Protein AF-A0A6C7MH45-F1 (afdb_monomer)

Organism: Campylobacter jejuni (NCBI:txid197)

Sequence (96 aa):
MENKLFEYDEVLKQTDEKRHLLLGNGFSMAYDKNRFSFTSLLQSAIDNGIIEENSNIHKIFKNNNTSDFEEVVKILENTSKILKIYTQDERLCEQL

Secondary structure (DSSP, 8-state):
-------HHHHHHHS-S------SHHHHHHH-HHHHSHHHHHHHHHHTTSS-TTSHHHHHHHHTT---HHHHHHHHHHHHHHHHHH---HHHHTT-

Solvent-accessible surface area (backbone atoms only — not comparable to full-atom values): 5939 Å² total; per-residue (Å²): 130,85,86,79,86,73,56,72,72,57,50,58,74,76,47,67,94,86,74,76,85,82,82,52,69,68,54,47,33,72,72,38,45,75,76,52,25,44,59,42,50,49,49,49,33,38,79,70,62,76,39,54,86,81,34,73,68,46,44,51,34,60,76,69,75,48,48,52,64,70,60,52,52,52,52,36,56,51,48,37,59,52,43,64,75,79,41,88,59,60,72,68,46,73,76,94

pLDDT: mean 82.93, std 11.38, range [45.91, 95.44]

Foldseek 3Di:
DDDDDDDPVRVVVVDDPPDDDPDDLVVVCVVPVVCSPLVNVQVVCCVVVVDPPPPPLNVLCVVVVHSDPVVSVVVLVVVLVVCVVVDPPVVVSVVD

Radius of gyration: 19.97 Å; Cα contacts (8 Å, |Δi|>4): 46; chains: 1; bounding box: 48×29×51 Å

Structure (mmCIF, N/CA/C/O backbone):
data_AF-A0A6C7MH45-F1
#
_entry.id   AF-A0A6C7MH45-F1
#
loop_
_atom_site.group_PDB
_atom_site.id
_atom_site.type_symbol
_atom_site.label_atom_id
_atom_site.label_alt_id
_atom_site.label_comp_id
_atom_site.label_asym_id
_atom_site.label_entity_id
_atom_site.label_seq_id
_atom_site.pdbx_PDB_ins_code
_atom_site.Cartn_x
_atom_site.Cartn_y
_atom_site.Cartn_z
_atom_site.occupancy
_atom_site.B_iso_or_equiv
_atom_site.auth_seq_id
_atom_site.auth_comp_id
_atom_site.auth_asym_id
_atom_site.auth_atom_id
_atom_site.pdbx_PDB_model_num
ATOM 1 N N . MET A 1 1 ? 23.739 -14.739 -15.480 1.00 45.91 1 MET A N 1
ATOM 2 C CA . MET A 1 1 ? 23.252 -14.110 -16.723 1.00 45.91 1 MET A CA 1
ATOM 3 C C . MET A 1 1 ? 23.320 -12.615 -16.515 1.00 45.91 1 MET A C 1
ATOM 5 O O . MET A 1 1 ? 22.769 -12.149 -15.527 1.00 45.91 1 MET A O 1
ATOM 9 N N . GLU A 1 2 ? 24.048 -11.894 -17.362 1.00 48.31 2 GLU A N 1
ATOM 10 C CA . GLU A 1 2 ? 23.982 -10.430 -17.380 1.00 48.31 2 GLU A CA 1
ATOM 11 C C . GLU A 1 2 ? 22.586 -10.001 -17.833 1.00 48.31 2 GLU A C 1
ATOM 13 O O . GLU A 1 2 ? 22.095 -10.455 -18.868 1.00 48.31 2 GLU A O 1
ATOM 18 N N . ASN A 1 3 ? 21.939 -9.144 -17.045 1.00 64.62 3 ASN A N 1
ATOM 19 C CA . ASN A 1 3 ? 20.680 -8.521 -17.430 1.00 64.62 3 ASN A CA 1
ATOM 20 C C . ASN A 1 3 ? 20.986 -7.433 -18.463 1.00 64.62 3 ASN A C 1
ATOM 22 O O . ASN A 1 3 ? 21.382 -6.325 -18.106 1.00 64.62 3 ASN A O 1
ATOM 26 N N . LYS A 1 4 ? 20.837 -7.761 -19.749 1.00 80.38 4 LYS A N 1
ATOM 27 C CA . LYS A 1 4 ? 20.938 -6.785 -20.836 1.00 80.38 4 LYS A CA 1
ATOM 28 C C . LYS A 1 4 ? 19.623 -6.011 -20.946 1.00 80.38 4 LYS A C 1
ATOM 30 O O . LYS A 1 4 ? 18.576 -6.611 -21.179 1.00 80.38 4 LYS A O 1
ATOM 35 N N . LEU A 1 5 ? 19.692 -4.688 -20.800 1.00 79.94 5 LEU A N 1
ATOM 36 C CA . LEU A 1 5 ? 18.593 -3.793 -21.156 1.00 79.94 5 LEU A CA 1
ATOM 37 C C . LEU A 1 5 ? 18.595 -3.561 -22.665 1.00 79.94 5 LEU A C 1
ATOM 39 O O . LEU A 1 5 ? 19.655 -3.381 -23.262 1.00 79.94 5 LEU A O 1
ATOM 43 N N . PHE A 1 6 ? 17.409 -3.611 -23.260 1.00 83.25 6 PHE A N 1
ATOM 44 C CA . PHE A 1 6 ? 17.203 -3.384 -24.683 1.00 83.25 6 PHE A CA 1
ATOM 45 C C . PHE A 1 6 ? 16.564 -2.020 -24.898 1.00 83.25 6 PHE A C 1
ATOM 47 O O . PHE A 1 6 ? 15.660 -1.630 -24.155 1.00 83.25 6 PHE A O 1
ATOM 54 N N . GLU A 1 7 ? 16.994 -1.338 -25.952 1.00 87.69 7 GLU A N 1
ATOM 55 C CA . GLU A 1 7 ? 16.290 -0.166 -26.455 1.00 87.69 7 GLU A CA 1
ATOM 56 C C . GLU A 1 7 ? 14.944 -0.573 -27.064 1.00 87.69 7 GLU A C 1
ATOM 58 O O . GLU A 1 7 ? 14.757 -1.705 -27.524 1.00 87.69 7 GLU A O 1
ATOM 63 N N . TYR A 1 8 ? 13.996 0.364 -27.104 1.00 83.00 8 TYR A N 1
ATOM 64 C CA . TYR A 1 8 ? 12.639 0.100 -27.594 1.00 83.00 8 TYR A CA 1
ATOM 65 C C . TYR A 1 8 ? 12.636 -0.556 -28.988 1.00 83.00 8 TYR A C 1
ATOM 67 O O . TYR A 1 8 ? 11.964 -1.566 -29.202 1.00 83.00 8 TYR A O 1
ATOM 75 N N . ASP A 1 9 ? 13.473 -0.066 -29.905 1.00 89.69 9 ASP A N 1
ATOM 76 C CA . ASP A 1 9 ? 13.601 -0.608 -31.263 1.00 89.69 9 ASP A CA 1
ATOM 77 C C . ASP A 1 9 ? 14.198 -2.021 -31.307 1.00 89.69 9 ASP A C 1
ATOM 79 O O . ASP A 1 9 ? 13.895 -2.803 -32.212 1.00 89.69 9 ASP A O 1
ATOM 83 N N . GLU A 1 10 ? 15.054 -2.376 -30.347 1.00 90.81 10 GLU A N 1
ATOM 84 C CA . GLU A 1 10 ? 15.593 -3.732 -30.237 1.00 90.81 10 GLU A CA 1
ATOM 85 C C . GLU A 1 10 ? 14.511 -4.708 -29.765 1.00 90.81 10 GLU A C 1
ATOM 87 O O . GLU A 1 10 ? 14.426 -5.823 -30.284 1.00 90.81 10 GLU A O 1
ATOM 92 N N . VAL A 1 11 ? 13.644 -4.274 -28.845 1.00 87.31 11 VAL A N 1
ATOM 93 C CA . VAL A 1 11 ? 12.490 -5.060 -28.383 1.00 87.31 11 VAL A CA 1
ATOM 94 C C . VAL A 1 11 ? 11.478 -5.252 -29.512 1.00 87.31 11 VAL A C 1
ATOM 96 O O . VAL A 1 11 ? 10.972 -6.359 -29.703 1.00 87.31 11 VAL A O 1
ATOM 99 N N . LEU A 1 12 ? 11.216 -4.217 -30.318 1.00 88.50 12 LEU A N 1
ATOM 100 C CA . LEU A 1 12 ? 10.310 -4.320 -31.468 1.00 88.50 12 LEU A CA 1
ATOM 101 C C . LEU A 1 12 ? 10.757 -5.374 -32.489 1.00 88.50 12 LEU A C 1
ATOM 103 O O . LEU A 1 12 ? 9.905 -6.040 -33.075 1.00 88.50 12 LEU A O 1
ATOM 107 N N . LYS A 1 13 ? 12.073 -5.544 -32.681 1.00 91.00 13 LYS A N 1
ATOM 108 C CA . LYS A 1 13 ? 12.654 -6.546 -33.594 1.00 91.00 13 LYS A CA 1
ATOM 109 C C . LYS A 1 13 ? 12.598 -7.973 -33.049 1.00 91.00 13 LYS A C 1
ATOM 111 O O . LYS A 1 13 ? 12.653 -8.913 -33.834 1.00 91.00 13 LYS A O 1
ATOM 116 N N . GLN A 1 14 ? 12.531 -8.136 -31.729 1.00 88.12 14 GLN A N 1
ATOM 117 C CA . GLN A 1 14 ? 12.520 -9.442 -31.058 1.00 88.12 14 GLN A CA 1
ATOM 118 C C . GLN A 1 14 ? 11.112 -9.932 -30.698 1.00 88.12 14 GLN A C 1
ATOM 120 O O . GLN A 1 14 ? 10.963 -11.049 -30.210 1.00 88.12 14 GLN A O 1
ATOM 125 N N . THR A 1 15 ? 10.086 -9.107 -30.908 1.00 86.00 15 THR A N 1
ATOM 126 C CA . THR A 1 15 ? 8.700 -9.400 -30.530 1.00 86.00 15 THR A CA 1
ATOM 127 C C . THR A 1 15 ? 7.790 -9.451 -31.752 1.00 86.00 15 THR A C 1
ATOM 129 O O . THR A 1 15 ? 7.953 -8.670 -32.693 1.00 86.00 15 THR A O 1
ATOM 132 N N . ASP A 1 16 ? 6.808 -10.354 -31.715 1.00 86.50 16 ASP A N 1
ATOM 133 C CA . ASP A 1 16 ? 5.787 -10.490 -32.756 1.00 86.50 16 ASP A CA 1
ATOM 134 C C . ASP A 1 16 ? 4.932 -9.220 -32.903 1.00 86.50 16 ASP A C 1
ATOM 136 O O . ASP A 1 16 ? 4.888 -8.353 -32.029 1.00 86.50 16 ASP A O 1
ATOM 140 N N . GLU A 1 17 ? 4.193 -9.113 -34.010 1.00 80.88 17 GLU A N 1
ATOM 141 C CA . GLU A 1 17 ? 3.371 -7.933 -34.316 1.00 80.88 17 GLU A CA 1
ATOM 142 C C . GLU A 1 17 ? 2.260 -7.660 -33.285 1.00 80.88 17 GLU A C 1
ATOM 144 O O . GLU A 1 17 ? 1.856 -6.510 -33.099 1.00 80.88 17 GLU A O 1
ATOM 149 N N . LYS A 1 18 ? 1.789 -8.691 -32.569 1.00 81.56 18 LYS A N 1
ATOM 150 C CA . LYS A 1 18 ? 0.817 -8.546 -31.475 1.00 81.56 18 LYS A CA 1
ATOM 151 C C . LYS A 1 18 ? 1.528 -8.202 -30.170 1.00 81.56 18 LYS A C 1
ATOM 153 O O . LYS A 1 18 ? 1.832 -9.071 -29.356 1.00 81.56 18 LYS A O 1
ATOM 158 N N . ARG A 1 19 ? 1.778 -6.909 -29.978 1.00 82.38 19 ARG A N 1
ATOM 159 C CA . ARG A 1 19 ? 2.465 -6.375 -28.798 1.00 82.38 19 ARG A CA 1
ATOM 160 C C . ARG A 1 19 ? 1.455 -5.901 -27.762 1.00 82.38 19 ARG A C 1
ATOM 162 O O . ARG A 1 19 ? 0.569 -5.106 -28.066 1.00 82.38 19 ARG A O 1
ATOM 169 N N . HIS A 1 20 ? 1.621 -6.366 -26.531 1.00 77.44 20 HIS A N 1
ATOM 170 C CA . HIS A 1 20 ? 0.860 -5.895 -25.381 1.00 77.44 20 HIS A CA 1
ATOM 171 C C . HIS A 1 20 ? 1.805 -5.153 -24.446 1.00 77.44 20 HIS A C 1
ATOM 173 O O . HIS A 1 20 ? 2.821 -5.703 -24.021 1.00 77.44 20 HIS A O 1
ATOM 179 N N . LEU A 1 21 ? 1.480 -3.900 -24.135 1.00 71.75 21 LEU A N 1
ATOM 180 C CA . LEU A 1 21 ? 2.220 -3.151 -23.135 1.00 71.75 21 LEU A CA 1
ATOM 181 C C . LEU A 1 21 ? 1.781 -3.637 -21.754 1.00 71.75 21 LEU A C 1
ATOM 183 O O . LEU A 1 21 ? 0.635 -3.428 -21.353 1.00 71.75 21 LEU A O 1
ATOM 187 N N . LEU A 1 22 ? 2.686 -4.294 -21.030 1.00 67.00 22 LEU A N 1
ATOM 188 C CA . LEU A 1 22 ? 2.434 -4.674 -19.647 1.00 67.00 22 LEU A CA 1
ATOM 189 C C . LEU A 1 22 ? 2.636 -3.440 -18.757 1.00 67.00 22 LEU A C 1
ATOM 191 O O . LEU A 1 22 ? 3.738 -3.158 -18.294 1.00 67.00 22 LEU A O 1
ATOM 195 N N . LEU A 1 23 ? 1.568 -2.672 -18.559 1.00 60.94 23 LEU A N 1
ATOM 196 C CA . LEU A 1 23 ? 1.551 -1.564 -17.610 1.00 60.94 23 LEU A CA 1
ATOM 197 C C . LEU A 1 23 ? 1.174 -2.098 -16.233 1.00 60.94 23 LEU A C 1
ATOM 199 O O . LEU A 1 23 ? 0.051 -2.549 -16.020 1.00 60.94 23 LEU A O 1
ATOM 203 N N 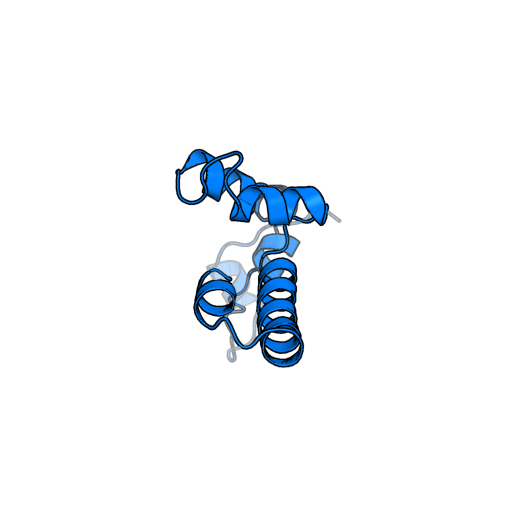. GLY A 1 24 ? 2.108 -2.045 -15.291 1.00 59.09 24 GLY A N 1
ATOM 204 C CA . GLY A 1 24 ? 1.809 -2.380 -13.908 1.00 59.09 24 GLY A CA 1
ATOM 205 C C . GLY A 1 24 ? 3.035 -2.402 -13.014 1.00 59.09 24 GLY A C 1
ATOM 206 O O . GLY A 1 24 ? 4.165 -2.610 -13.459 1.00 59.09 24 GLY A O 1
ATOM 207 N N . ASN A 1 25 ? 2.781 -2.251 -11.718 1.00 64.25 25 ASN A N 1
ATOM 208 C CA . ASN A 1 25 ? 3.803 -2.231 -10.673 1.00 64.25 25 ASN A CA 1
ATOM 209 C C . ASN A 1 25 ? 4.625 -3.531 -10.642 1.00 64.25 25 ASN A C 1
ATOM 211 O O . ASN A 1 25 ? 5.769 -3.516 -10.205 1.00 64.25 25 ASN A O 1
ATOM 215 N N . GLY A 1 26 ? 4.074 -4.641 -11.149 1.00 64.38 26 GLY A N 1
ATOM 216 C CA . GLY A 1 26 ? 4.773 -5.921 -11.268 1.00 64.38 26 GLY A CA 1
ATOM 217 C C . GLY A 1 26 ? 5.989 -5.877 -12.200 1.00 64.38 26 GLY A C 1
ATOM 218 O O . GLY A 1 26 ? 7.015 -6.464 -11.870 1.00 64.38 26 GLY A O 1
ATOM 219 N N . PHE A 1 27 ? 5.920 -5.134 -13.313 1.00 70.19 27 PHE A N 1
ATOM 220 C CA . PHE A 1 27 ? 7.081 -4.934 -14.189 1.00 70.19 27 PHE A CA 1
ATOM 221 C C . PHE A 1 27 ? 8.133 -4.057 -13.506 1.00 70.19 27 PHE A C 1
ATOM 223 O O . PHE A 1 27 ? 9.302 -4.424 -13.463 1.00 70.19 27 PHE A O 1
ATOM 230 N N . SER A 1 28 ? 7.715 -2.942 -12.899 1.0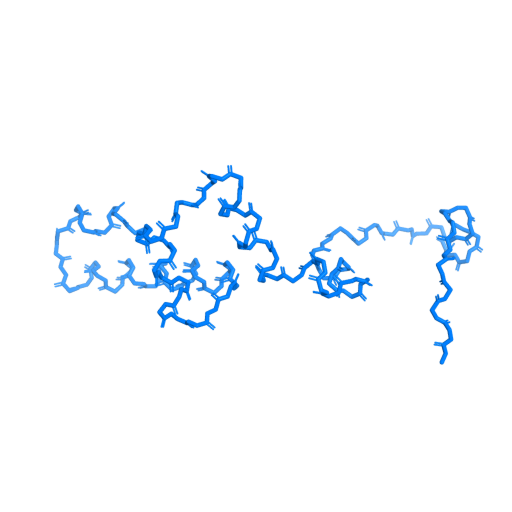0 69.94 28 SER A N 1
ATOM 231 C CA . SER A 1 28 ? 8.619 -2.033 -12.186 1.00 69.94 28 SER A CA 1
ATOM 232 C C . SER A 1 28 ? 9.324 -2.722 -11.010 1.00 69.94 28 SER A C 1
ATOM 234 O O . SER A 1 28 ? 10.528 -2.560 -10.836 1.00 69.94 28 SER A O 1
ATOM 236 N N . MET A 1 29 ? 8.609 -3.562 -10.255 1.00 70.25 29 MET A N 1
ATOM 237 C CA . MET A 1 29 ? 9.167 -4.393 -9.182 1.00 70.25 29 MET A CA 1
ATOM 238 C C . MET A 1 29 ? 10.140 -5.462 -9.687 1.00 70.25 29 MET A C 1
ATOM 240 O O . MET A 1 29 ? 11.128 -5.748 -9.012 1.00 70.25 29 MET A O 1
ATOM 244 N N . ALA A 1 30 ? 9.868 -6.065 -10.849 1.00 70.50 30 ALA A N 1
ATOM 245 C CA . ALA A 1 30 ? 10.774 -7.026 -11.477 1.00 70.50 30 ALA A CA 1
ATOM 246 C C . ALA A 1 30 ? 12.031 -6.350 -12.051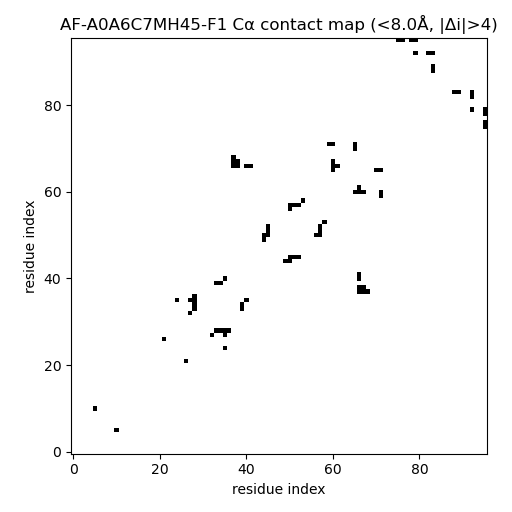 1.00 70.50 30 ALA A C 1
ATOM 248 O O . ALA A 1 30 ? 13.101 -6.953 -12.050 1.00 70.50 30 ALA A O 1
ATOM 249 N N . TYR A 1 31 ? 11.901 -5.104 -12.513 1.00 70.75 31 TYR A N 1
ATOM 250 C CA . TYR A 1 31 ? 12.993 -4.293 -13.042 1.00 70.75 31 TYR A CA 1
ATOM 251 C C . TYR A 1 31 ? 13.921 -3.767 -11.936 1.00 70.75 31 TYR A C 1
ATOM 253 O O . TYR A 1 31 ? 15.128 -3.987 -11.995 1.00 70.75 31 TYR A O 1
ATOM 261 N N . ASP A 1 32 ? 13.372 -3.109 -10.910 1.00 69.50 32 ASP A N 1
ATOM 262 C CA . ASP A 1 32 ? 14.131 -2.627 -9.752 1.00 69.50 32 ASP A CA 1
ATOM 263 C C . ASP A 1 32 ? 13.273 -2.682 -8.482 1.00 69.50 32 ASP A C 1
ATOM 265 O O . ASP A 1 32 ? 12.571 -1.737 -8.109 1.00 69.50 32 ASP A O 1
ATOM 269 N N . LYS A 1 33 ? 13.366 -3.816 -7.784 1.00 71.81 33 LYS A N 1
ATOM 270 C CA . LYS A 1 33 ? 12.639 -4.056 -6.536 1.00 71.81 33 LYS A CA 1
ATOM 271 C C . LYS A 1 33 ? 12.958 -3.018 -5.461 1.00 71.81 33 LYS A C 1
ATOM 273 O O . LYS A 1 33 ? 12.085 -2.717 -4.661 1.00 71.81 33 LYS A O 1
ATOM 278 N N . ASN A 1 34 ? 14.172 -2.470 -5.414 1.00 70.19 34 ASN A N 1
ATOM 279 C CA . ASN A 1 34 ? 14.543 -1.515 -4.370 1.00 70.19 34 ASN A CA 1
ATOM 280 C C . ASN A 1 34 ? 13.890 -0.157 -4.636 1.00 70.19 34 ASN A C 1
ATOM 282 O O . ASN A 1 34 ? 13.268 0.417 -3.742 1.00 70.19 34 ASN A O 1
ATOM 286 N N . ARG A 1 35 ? 13.952 0.321 -5.883 1.00 68.44 35 ARG A N 1
ATOM 287 C CA . ARG A 1 35 ? 13.343 1.595 -6.284 1.00 68.44 35 ARG A CA 1
ATOM 288 C C . ARG A 1 35 ? 11.819 1.555 -6.266 1.00 68.44 35 ARG A C 1
ATOM 290 O O . ARG A 1 35 ? 11.199 2.529 -5.853 1.00 68.44 35 ARG A O 1
ATOM 297 N N . PHE A 1 36 ? 11.225 0.449 -6.704 1.00 68.56 36 PHE A N 1
ATOM 298 C CA . PHE A 1 36 ? 9.775 0.329 -6.867 1.00 68.56 36 PHE A CA 1
ATOM 299 C C . PHE A 1 36 ? 9.089 -0.466 -5.754 1.00 68.56 36 PHE A C 1
ATOM 301 O O . PHE A 1 36 ? 7.891 -0.729 -5.852 1.00 68.56 36 PHE A O 1
ATOM 308 N N . SER A 1 37 ? 9.821 -0.821 -4.691 1.00 73.44 37 SER A N 1
ATOM 309 C CA . SER A 1 37 ? 9.237 -1.440 -3.500 1.00 73.44 37 SER A CA 1
ATOM 310 C C . SER A 1 37 ? 8.130 -0.579 -2.907 1.00 73.44 37 SER A C 1
ATOM 312 O O . SER A 1 37 ? 8.194 0.650 -2.883 1.00 73.44 37 SER A O 1
ATOM 314 N N . PHE A 1 38 ? 7.143 -1.253 -2.330 1.00 75.31 38 PHE A N 1
ATOM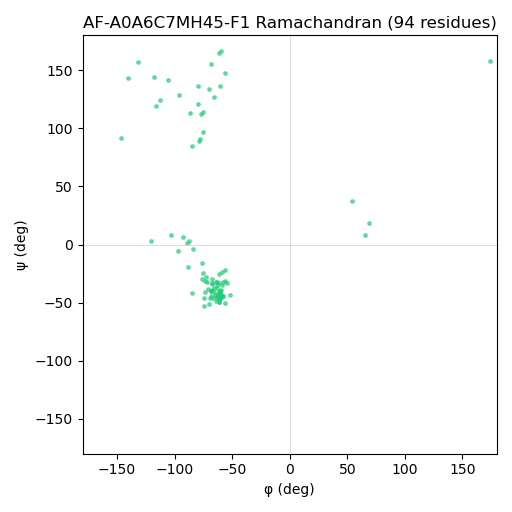 315 C CA . PHE A 1 38 ? 6.104 -0.620 -1.529 1.00 75.31 38 PHE A CA 1
ATOM 316 C C . PHE A 1 38 ? 6.673 0.234 -0.385 1.00 75.31 38 PHE A C 1
ATOM 318 O O . PHE A 1 38 ? 6.129 1.291 -0.083 1.00 75.31 38 PHE A O 1
ATOM 325 N N . THR A 1 39 ? 7.814 -0.161 0.190 1.00 79.81 39 THR A N 1
ATOM 326 C CA . THR A 1 39 ? 8.550 0.641 1.179 1.00 79.81 39 THR A CA 1
ATOM 327 C C . THR A 1 39 ? 9.008 1.982 0.607 1.00 79.81 39 THR A C 1
ATOM 329 O O . THR A 1 39 ? 8.813 3.012 1.245 1.00 79.81 39 THR A O 1
ATOM 332 N N . SER A 1 40 ? 9.549 1.995 -0.615 1.00 81.88 40 SER A N 1
ATOM 333 C CA . SER A 1 40 ? 9.961 3.229 -1.295 1.00 81.88 40 SER A CA 1
ATOM 334 C C . SER A 1 40 ? 8.767 4.106 -1.669 1.00 81.88 40 SER A C 1
ATOM 336 O O . SER A 1 40 ? 8.866 5.328 -1.604 1.00 81.88 40 SER A O 1
ATOM 338 N N . LEU A 1 41 ? 7.622 3.506 -2.011 1.00 84.44 41 LEU A N 1
ATOM 339 C CA . LEU A 1 41 ? 6.395 4.251 -2.297 1.00 84.44 41 LEU A CA 1
ATOM 340 C C . LEU A 1 41 ? 5.817 4.912 -1.037 1.00 84.44 41 LEU A C 1
ATOM 342 O O . LEU A 1 41 ? 5.452 6.084 -1.085 1.00 84.44 41 LEU A O 1
ATOM 346 N N . LEU A 1 42 ? 5.774 4.191 0.089 1.00 90.12 42 LEU A N 1
ATOM 347 C CA . LEU A 1 42 ? 5.342 4.749 1.371 1.00 90.12 42 LEU A CA 1
ATOM 348 C C . LEU A 1 42 ? 6.279 5.872 1.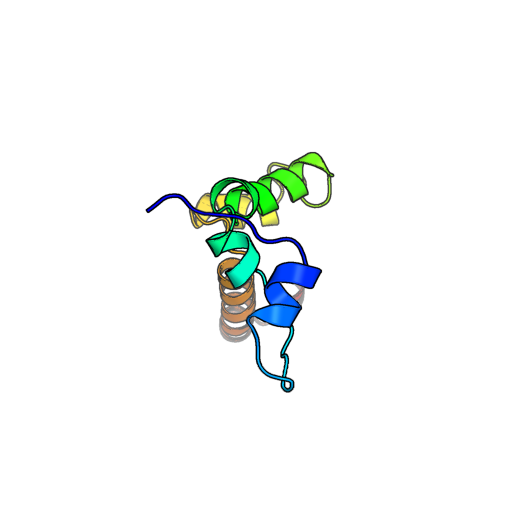828 1.00 90.12 42 LEU A C 1
ATOM 350 O O . LEU A 1 42 ? 5.801 6.944 2.188 1.00 90.12 42 LEU A O 1
ATOM 354 N N . GLN A 1 43 ? 7.597 5.663 1.749 1.00 90.25 43 GLN A N 1
ATOM 355 C CA . GLN A 1 43 ? 8.571 6.704 2.080 1.00 90.25 43 GLN A CA 1
ATOM 356 C C . GLN A 1 43 ? 8.408 7.925 1.169 1.00 90.25 43 GLN A C 1
ATOM 358 O O . GLN A 1 43 ? 8.350 9.047 1.653 1.00 90.25 43 GLN A O 1
ATOM 363 N N . SER A 1 44 ? 8.231 7.716 -0.139 1.00 89.38 44 SER A N 1
ATOM 364 C CA . SER A 1 44 ? 7.976 8.800 -1.087 1.00 89.38 44 SER A CA 1
ATOM 365 C C . SER A 1 44 ? 6.695 9.570 -0.749 1.00 89.38 44 SER A C 1
ATOM 367 O O . SER A 1 44 ? 6.692 10.796 -0.824 1.00 89.38 44 SER A O 1
ATOM 369 N N . ALA A 1 45 ? 5.622 8.891 -0.336 1.00 90.81 45 ALA A N 1
ATOM 370 C CA . ALA A 1 45 ? 4.395 9.552 0.099 1.00 90.81 45 ALA A CA 1
ATOM 371 C C . ALA A 1 45 ? 4.612 10.417 1.354 1.00 90.81 45 ALA A C 1
ATOM 373 O O . ALA A 1 45 ? 4.009 11.486 1.459 1.00 90.81 45 ALA A O 1
ATOM 374 N N . ILE A 1 46 ? 5.487 9.990 2.270 1.00 94.00 46 ILE A N 1
ATOM 375 C CA . ILE A 1 46 ? 5.878 10.769 3.452 1.00 94.00 46 ILE A CA 1
ATOM 376 C C . ILE A 1 46 ? 6.725 11.979 3.045 1.00 94.00 46 ILE A C 1
ATOM 378 O O . ILE A 1 46 ? 6.390 13.109 3.392 1.00 94.00 46 ILE A O 1
ATOM 382 N N . ASP A 1 47 ? 7.772 11.762 2.247 1.00 94.00 47 ASP A N 1
ATOM 383 C CA . ASP A 1 47 ? 8.708 12.808 1.820 1.00 94.00 47 ASP A CA 1
ATOM 384 C C . ASP A 1 47 ? 8.011 13.919 1.014 1.00 94.00 47 ASP A C 1
ATOM 386 O O . ASP A 1 47 ? 8.381 15.088 1.102 1.00 94.00 47 ASP A O 1
ATOM 390 N N . ASN A 1 48 ? 6.980 13.561 0.240 1.00 94.06 48 ASN A N 1
ATOM 391 C CA . ASN A 1 48 ? 6.174 14.505 -0.540 1.00 94.06 48 ASN A CA 1
ATOM 392 C C . ASN A 1 48 ? 4.993 15.105 0.248 1.00 94.06 48 ASN A C 1
ATOM 394 O O . ASN A 1 48 ? 4.199 15.846 -0.329 1.00 94.06 48 ASN A O 1
ATOM 398 N N . GLY A 1 49 ? 4.843 14.787 1.539 1.00 92.81 49 GLY A N 1
ATOM 399 C CA . GLY A 1 49 ? 3.776 15.321 2.390 1.00 92.81 49 GLY A CA 1
ATOM 400 C C . GLY A 1 49 ? 2.366 14.834 2.037 1.00 92.81 49 GLY A C 1
ATOM 401 O O . GLY A 1 49 ? 1.389 15.454 2.442 1.00 92.81 49 GLY A O 1
ATOM 402 N N . ILE A 1 50 ? 2.241 13.735 1.284 1.00 94.69 50 ILE A N 1
ATOM 403 C CA . ILE A 1 50 ? 0.950 13.089 0.987 1.00 94.69 50 ILE A CA 1
ATOM 404 C C . ILE A 1 50 ? 0.440 12.365 2.236 1.00 94.69 50 ILE A C 1
ATOM 406 O O . ILE A 1 50 ? -0.749 12.401 2.547 1.00 94.69 50 ILE A O 1
ATOM 410 N N . ILE A 1 51 ? 1.350 11.700 2.949 1.00 93.94 51 ILE A N 1
ATOM 411 C CA . ILE A 1 51 ? 1.085 11.077 4.242 1.00 93.94 51 ILE A CA 1
ATOM 412 C C . ILE A 1 51 ? 1.936 11.787 5.284 1.00 93.94 51 ILE A C 1
ATOM 414 O O . ILE A 1 51 ? 3.159 11.744 5.232 1.00 93.94 51 ILE A O 1
ATOM 418 N N . GLU A 1 52 ? 1.293 12.400 6.271 1.00 95.44 52 GLU A N 1
ATOM 419 C CA . GLU A 1 52 ? 2.019 12.974 7.401 1.00 95.44 52 GLU A CA 1
ATOM 420 C C . GLU A 1 52 ? 2.609 11.865 8.280 1.00 95.44 52 GLU A C 1
ATOM 422 O O . GLU A 1 52 ? 1.926 10.899 8.652 1.00 95.44 52 GLU A O 1
ATOM 427 N N . GLU A 1 53 ? 3.877 12.013 8.658 1.00 92.56 53 GLU A N 1
ATOM 428 C CA . GLU A 1 53 ? 4.516 11.104 9.601 1.00 92.56 53 GLU A CA 1
ATOM 429 C C . GLU A 1 53 ? 3.767 11.128 10.947 1.00 92.56 53 GLU A C 1
ATOM 431 O O . GLU A 1 53 ? 3.386 12.171 11.470 1.00 92.56 53 GLU A O 1
ATOM 436 N N . ASN A 1 54 ? 3.541 9.950 11.526 1.00 92.00 54 ASN A N 1
ATOM 437 C CA . ASN A 1 54 ? 2.772 9.736 12.765 1.00 92.00 54 ASN A CA 1
ATOM 438 C C . ASN A 1 54 ? 1.266 10.072 12.704 1.00 92.00 54 ASN A C 1
ATOM 440 O O . ASN A 1 54 ? 0.584 9.969 13.735 1.00 92.00 54 ASN A O 1
ATOM 444 N N . SER A 1 55 ? 0.721 10.369 11.522 1.00 94.56 55 SER A N 1
ATOM 445 C CA . SER A 1 55 ? -0.728 10.377 11.281 1.00 94.56 55 SER A CA 1
ATOM 446 C C . SER A 1 55 ? -1.370 9.007 11.547 1.00 94.56 55 SER A C 1
ATOM 448 O O . SER A 1 55 ? -0.685 7.987 11.670 1.00 94.56 55 SER A O 1
ATOM 450 N N . ASN A 1 56 ? -2.705 8.962 11.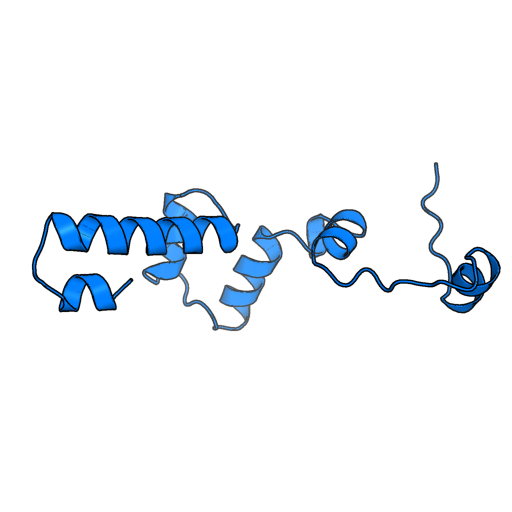627 1.00 93.00 56 ASN A N 1
ATOM 451 C CA . ASN A 1 56 ? -3.441 7.704 11.803 1.00 93.00 56 ASN A CA 1
ATOM 452 C C . ASN A 1 56 ? -3.137 6.708 10.677 1.00 93.00 56 ASN A C 1
ATOM 454 O O . ASN A 1 56 ? -2.850 5.547 10.961 1.00 93.00 56 ASN A O 1
ATOM 458 N N . ILE A 1 57 ? -3.112 7.170 9.422 1.00 92.81 57 ILE A N 1
ATOM 45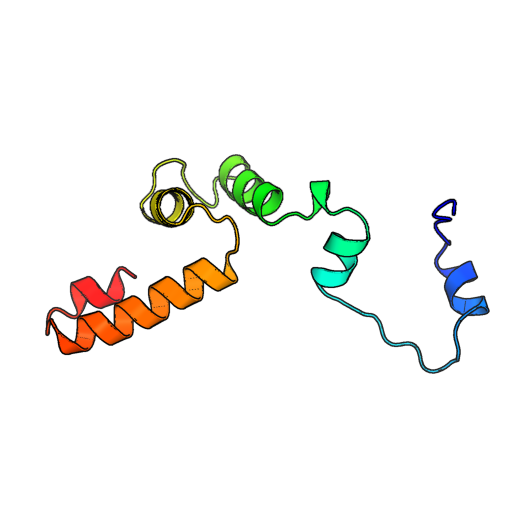9 C CA . ILE A 1 57 ? -2.805 6.311 8.275 1.00 92.81 57 ILE A CA 1
ATOM 460 C C . ILE A 1 57 ? -1.365 5.786 8.334 1.00 92.81 57 ILE A C 1
A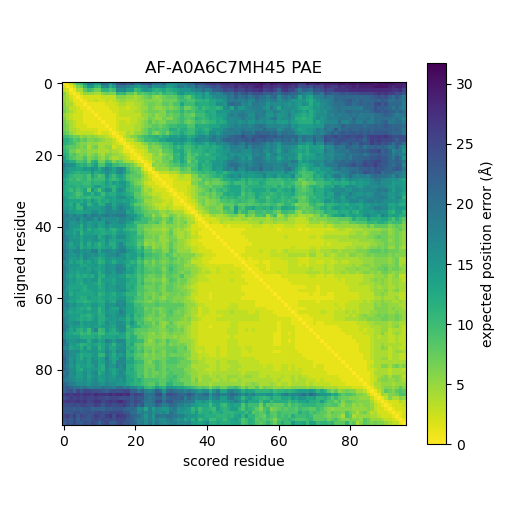TOM 462 O O . ILE A 1 57 ? -1.151 4.585 8.194 1.00 92.81 57 ILE A O 1
ATOM 466 N N . HIS A 1 58 ? -0.381 6.628 8.673 1.00 94.38 58 HIS A N 1
ATOM 467 C CA . HIS A 1 58 ? 1.002 6.176 8.858 1.00 94.38 58 HIS A CA 1
ATOM 468 C C . HIS A 1 58 ? 1.126 5.136 9.983 1.00 94.38 58 HIS A C 1
ATOM 470 O O . HIS A 1 58 ? 1.820 4.128 9.847 1.00 94.38 58 HIS A O 1
ATOM 476 N N . LYS A 1 59 ? 0.416 5.346 11.097 1.00 94.94 59 LYS A N 1
ATOM 477 C CA . LYS A 1 59 ? 0.377 4.393 12.214 1.00 94.94 59 LYS A CA 1
ATOM 478 C C . LYS A 1 59 ? -0.245 3.057 11.816 1.00 94.94 59 LYS A C 1
ATOM 480 O O . LYS A 1 59 ? 0.193 2.040 12.339 1.00 94.94 59 LYS A O 1
ATOM 485 N N . ILE A 1 60 ? -1.212 3.032 10.898 1.00 94.62 60 ILE A N 1
ATOM 486 C CA . ILE A 1 60 ? -1.788 1.782 10.385 1.00 94.62 60 ILE A CA 1
ATOM 487 C C . ILE A 1 60 ? -0.727 0.974 9.631 1.00 94.62 60 ILE A C 1
ATOM 489 O O . ILE A 1 60 ? -0.549 -0.200 9.952 1.00 94.62 60 ILE A O 1
ATOM 493 N N . PHE A 1 61 ? 0.031 1.591 8.716 1.00 95.00 61 PHE A N 1
ATOM 494 C CA . PHE A 1 61 ? 1.159 0.923 8.047 1.00 95.00 61 PHE A CA 1
ATOM 495 C C . PHE A 1 61 ? 2.174 0.383 9.064 1.00 95.00 61 PHE A C 1
ATOM 497 O O . PHE A 1 61 ? 2.504 -0.804 9.060 1.00 95.00 61 PHE A O 1
ATOM 504 N N . LYS A 1 62 ? 2.606 1.237 10.001 1.00 94.56 62 LYS A N 1
ATOM 505 C CA . LYS A 1 62 ? 3.593 0.887 11.031 1.00 94.56 62 LYS A CA 1
ATOM 506 C C . LYS A 1 62 ? 3.130 -0.256 11.940 1.00 94.56 62 LYS A C 1
ATOM 508 O O . LYS A 1 62 ? 3.893 -1.184 12.180 1.00 94.56 62 LYS A O 1
ATOM 513 N N . ASN A 1 63 ? 1.896 -0.208 12.442 1.00 95.19 63 ASN A N 1
ATOM 514 C CA . ASN A 1 63 ? 1.375 -1.200 13.388 1.00 95.19 63 ASN A CA 1
ATOM 515 C C . ASN A 1 63 ? 1.085 -2.554 12.731 1.00 95.19 63 ASN A C 1
ATOM 517 O O . ASN A 1 63 ? 1.161 -3.575 13.407 1.00 95.19 63 ASN A O 1
ATOM 521 N N . ASN A 1 64 ? 0.776 -2.567 11.431 1.00 92.56 64 ASN A N 1
ATOM 522 C CA . ASN A 1 64 ? 0.623 -3.798 10.651 1.00 92.56 64 ASN A CA 1
ATOM 523 C C . ASN A 1 64 ? 1.949 -4.270 10.031 1.00 92.56 64 ASN A C 1
ATOM 525 O O . ASN A 1 64 ? 1.979 -5.289 9.350 1.00 92.56 64 ASN A O 1
ATOM 529 N N . ASN A 1 65 ? 3.052 -3.557 10.290 1.00 92.50 65 ASN A N 1
ATOM 530 C CA . ASN A 1 65 ? 4.397 -3.899 9.835 1.00 92.50 65 ASN A CA 1
ATOM 531 C C . ASN A 1 65 ? 4.482 -4.116 8.308 1.00 92.50 65 ASN A C 1
ATOM 533 O O . ASN A 1 65 ? 5.204 -4.992 7.830 1.00 92.50 65 ASN A O 1
ATOM 537 N N . THR A 1 66 ? 3.732 -3.306 7.554 1.00 91.56 66 THR A N 1
ATOM 538 C CA . THR A 1 66 ? 3.583 -3.406 6.098 1.00 91.56 66 THR A CA 1
ATOM 539 C C . THR A 1 66 ? 3.777 -2.043 5.437 1.00 91.56 66 THR A C 1
ATOM 541 O O . THR A 1 66 ? 3.625 -0.989 6.054 1.00 91.56 66 THR A O 1
ATOM 544 N N . SER A 1 67 ? 4.126 -2.061 4.156 1.00 90.12 67 SER A N 1
ATOM 545 C CA . SER A 1 67 ? 4.071 -0.887 3.273 1.00 90.12 67 SER A CA 1
ATOM 546 C C . SER A 1 67 ? 3.140 -1.126 2.084 1.00 90.12 67 SER A C 1
ATOM 548 O O . SER A 1 67 ? 3.034 -0.271 1.209 1.00 90.12 67 SER A O 1
ATOM 550 N N . ASP A 1 68 ? 2.482 -2.287 2.039 1.00 88.88 68 ASP A N 1
ATOM 551 C CA . ASP A 1 68 ? 1.554 -2.651 0.979 1.00 88.88 68 ASP A CA 1
ATOM 552 C C . ASP A 1 68 ? 0.238 -1.884 1.160 1.00 88.88 68 ASP A C 1
ATOM 554 O O . ASP A 1 68 ? -0.506 -2.056 2.129 1.00 88.88 68 ASP A O 1
ATOM 558 N N . PHE A 1 69 ? -0.038 -0.994 0.211 1.00 90.31 69 PHE A N 1
ATOM 559 C CA . PHE A 1 69 ? -1.246 -0.180 0.209 1.00 90.31 69 PHE A CA 1
ATOM 560 C C . PHE A 1 69 ? -2.502 -1.027 -0.011 1.00 90.31 69 PHE A C 1
ATOM 562 O O . PHE A 1 69 ? -3.546 -0.709 0.553 1.00 90.31 69 PHE A O 1
ATOM 569 N N . GLU A 1 70 ? -2.422 -2.104 -0.796 1.00 90.06 70 GLU A N 1
ATOM 570 C CA . GLU A 1 70 ? -3.564 -2.987 -1.039 1.00 90.06 70 GLU A CA 1
ATOM 571 C C . GLU A 1 70 ? -3.947 -3.734 0.242 1.00 90.06 70 GLU A C 1
ATOM 573 O O . GLU A 1 70 ? -5.131 -3.878 0.554 1.00 90.06 70 GLU A O 1
ATOM 578 N N . GLU A 1 71 ? -2.951 -4.163 1.017 1.00 91.81 71 GLU A N 1
ATOM 579 C CA . GLU A 1 71 ? -3.170 -4.769 2.328 1.00 91.81 71 GLU A CA 1
ATOM 580 C C . GLU A 1 71 ? -3.854 -3.789 3.289 1.00 91.81 71 GLU A C 1
ATOM 582 O O . GLU A 1 71 ? -4.889 -4.119 3.874 1.00 91.81 71 GLU A O 1
ATOM 587 N N . VAL A 1 72 ? -3.335 -2.561 3.404 1.00 94.62 72 VAL A N 1
ATOM 588 C CA . VAL A 1 72 ? -3.915 -1.536 4.285 1.00 94.62 72 VAL A CA 1
ATOM 589 C C . VAL A 1 72 ? -5.344 -1.169 3.879 1.00 94.62 72 VAL A C 1
ATOM 591 O O . VAL A 1 72 ? -6.215 -1.099 4.748 1.00 94.62 72 VAL A O 1
ATOM 594 N N . VAL A 1 73 ? -5.627 -1.002 2.583 1.00 93.31 73 VAL A N 1
ATOM 595 C CA . VAL A 1 73 ? -6.989 -0.721 2.093 1.00 93.31 73 VAL A CA 1
ATOM 596 C C . VAL A 1 73 ? -7.942 -1.864 2.443 1.00 93.31 73 VAL A C 1
ATOM 598 O O . VAL A 1 73 ? -9.018 -1.616 2.985 1.00 93.31 73 VAL A O 1
ATOM 601 N N . LYS A 1 74 ? -7.543 -3.125 2.234 1.00 94.81 74 LYS A N 1
ATOM 602 C CA . LYS A 1 74 ? -8.369 -4.287 2.612 1.00 94.81 74 LYS A CA 1
ATOM 603 C C . LYS A 1 74 ? -8.647 -4.335 4.113 1.00 94.81 74 LYS A C 1
ATOM 605 O O . LYS A 1 74 ? -9.762 -4.672 4.516 1.00 94.81 74 LYS A O 1
ATOM 610 N N . ILE A 1 75 ? -7.657 -4.014 4.948 1.00 94.31 75 ILE A N 1
ATOM 611 C CA . ILE A 1 75 ? -7.828 -3.947 6.407 1.00 94.31 75 ILE A CA 1
ATOM 612 C C . ILE A 1 75 ? -8.864 -2.882 6.773 1.00 94.31 75 ILE A C 1
ATOM 614 O O . ILE A 1 75 ? -9.771 -3.169 7.558 1.00 94.31 75 ILE A O 1
ATOM 618 N N . LEU A 1 76 ? -8.769 -1.685 6.191 1.00 93.19 76 LEU A N 1
ATOM 619 C CA . LEU A 1 76 ? -9.710 -0.589 6.432 1.00 93.19 76 LEU A CA 1
ATOM 620 C C . LEU A 1 76 ? -11.134 -0.956 6.002 1.00 93.19 76 LEU A C 1
ATOM 622 O O . LEU A 1 76 ? -12.062 -0.865 6.807 1.00 93.19 76 LEU A O 1
ATOM 626 N N . GLU A 1 77 ? -11.306 -1.478 4.786 1.00 92.50 77 GLU A N 1
ATOM 627 C CA . GLU A 1 77 ? -12.613 -1.901 4.272 1.00 92.50 77 GLU A CA 1
ATOM 628 C C . GLU A 1 77 ? -13.268 -2.975 5.148 1.00 92.50 77 GLU A C 1
ATOM 630 O O . GLU A 1 77 ? -14.465 -2.912 5.451 1.00 92.50 77 GLU A O 1
ATOM 635 N N . ASN A 1 78 ? -12.494 -3.983 5.558 1.00 93.19 78 ASN A N 1
ATOM 636 C CA . ASN A 1 78 ? -12.993 -5.055 6.410 1.00 93.19 78 ASN A CA 1
ATOM 637 C C . ASN A 1 78 ? -13.329 -4.540 7.811 1.00 93.19 78 ASN A C 1
ATOM 639 O O . ASN A 1 78 ? -14.370 -4.902 8.358 1.00 93.19 78 ASN A O 1
ATOM 643 N N . THR A 1 79 ? -12.501 -3.655 8.364 1.00 91.88 79 THR A N 1
ATOM 644 C CA . THR A 1 79 ? -12.749 -3.034 9.669 1.00 91.88 79 THR A CA 1
ATOM 645 C C . THR A 1 79 ? -14.023 -2.194 9.638 1.00 91.88 79 THR A C 1
ATOM 647 O O . THR A 1 79 ? -14.857 -2.345 10.526 1.00 91.88 79 THR A O 1
ATOM 650 N N . SER A 1 80 ? -14.244 -1.392 8.592 1.00 89.44 80 SER A N 1
ATOM 651 C CA . SER A 1 80 ? -15.477 -0.612 8.417 1.00 89.44 80 SER A CA 1
ATOM 652 C C . SER A 1 80 ? -16.721 -1.514 8.377 1.00 89.44 80 SER A C 1
ATOM 654 O O . SER A 1 80 ? -17.709 -1.254 9.066 1.00 89.44 80 SER A O 1
ATOM 656 N N . LYS A 1 81 ? -16.666 -2.644 7.653 1.00 89.19 81 LYS A N 1
ATOM 657 C CA . LYS A 1 81 ? -17.754 -3.645 7.634 1.00 89.19 81 LYS A CA 1
ATOM 658 C C . LYS A 1 81 ? -18.013 -4.259 9.013 1.00 89.19 81 LYS A C 1
ATOM 660 O O . LYS A 1 81 ? -19.169 -4.417 9.392 1.00 89.19 81 LYS A O 1
ATOM 665 N N . ILE A 1 82 ? -16.958 -4.602 9.752 1.00 90.56 82 ILE A N 1
ATOM 666 C CA . ILE A 1 82 ? -17.058 -5.184 11.097 1.00 90.56 82 ILE A CA 1
ATOM 667 C C . ILE A 1 82 ? -17.641 -4.161 12.075 1.00 90.56 82 ILE A C 1
ATOM 669 O O . ILE A 1 82 ? -18.566 -4.482 12.817 1.00 90.56 82 ILE A O 1
ATOM 673 N N . LEU A 1 83 ? -17.157 -2.918 12.059 1.00 89.94 83 LEU A N 1
ATOM 674 C CA . LEU A 1 83 ? -17.642 -1.869 12.954 1.00 89.94 83 LEU A CA 1
ATOM 675 C C . LEU A 1 83 ? -19.132 -1.599 12.765 1.00 89.94 83 LEU A C 1
ATOM 677 O O . LEU A 1 83 ? -19.832 -1.509 13.765 1.00 89.94 83 LEU A O 1
ATOM 681 N N . LYS A 1 84 ? -19.646 -1.608 11.531 1.00 85.69 84 LYS A N 1
ATOM 682 C CA . LYS A 1 84 ? -21.093 -1.491 11.263 1.00 85.69 84 LYS A CA 1
ATOM 683 C C . LYS A 1 84 ? -21.952 -2.556 11.961 1.00 85.69 84 LYS A C 1
ATOM 685 O O . LYS A 1 84 ? -23.147 -2.346 12.139 1.00 85.69 84 LYS A O 1
ATOM 690 N N . ILE A 1 85 ? -21.376 -3.701 12.339 1.00 88.00 85 ILE A N 1
ATOM 691 C CA . ILE A 1 85 ? -22.070 -4.761 13.089 1.00 88.00 85 ILE A CA 1
ATOM 692 C C . ILE A 1 85 ? -22.030 -4.475 14.596 1.00 88.00 85 ILE A C 1
ATOM 694 O O . ILE A 1 85 ? -23.019 -4.687 15.294 1.00 88.00 85 ILE A O 1
ATOM 698 N N . TYR A 1 86 ? -20.884 -4.013 15.103 1.00 83.94 86 TYR A N 1
ATOM 699 C CA . TYR A 1 86 ? -20.654 -3.819 16.538 1.00 83.94 86 TYR A CA 1
ATOM 700 C C . TYR A 1 86 ? -21.077 -2.439 17.060 1.00 83.94 86 TYR A C 1
ATOM 702 O O . TYR A 1 86 ? -21.273 -2.283 18.264 1.00 83.94 86 TYR A O 1
ATOM 710 N N . THR A 1 87 ? -21.223 -1.441 16.189 1.00 79.62 87 THR A N 1
ATOM 711 C CA . THR A 1 87 ? -21.638 -0.081 16.540 1.00 79.62 87 THR A CA 1
ATOM 712 C C . THR A 1 87 ? -22.597 0.496 15.496 1.00 79.62 87 THR A C 1
ATOM 714 O O . THR A 1 87 ? -22.449 0.259 14.302 1.00 79.62 87 THR A O 1
ATOM 717 N N . GLN A 1 88 ? -23.583 1.273 15.956 1.00 70.00 88 GLN A N 1
ATOM 718 C CA . GLN A 1 88 ? -24.434 2.112 15.097 1.00 70.00 88 GLN A CA 1
ATOM 719 C C . GLN A 1 88 ? -23.879 3.541 14.954 1.00 70.00 88 GLN A C 1
ATOM 721 O O . GLN A 1 88 ? -24.546 4.405 14.392 1.00 70.00 88 GLN A O 1
ATOM 726 N N . ASP A 1 89 ? -22.680 3.824 15.480 1.00 75.25 89 ASP A N 1
ATOM 727 C CA . ASP A 1 89 ? -22.040 5.131 15.308 1.00 75.25 89 ASP A CA 1
ATOM 728 C C . ASP A 1 89 ? -21.422 5.235 13.906 1.00 75.25 89 ASP A C 1
ATOM 730 O O . ASP A 1 89 ? -20.267 4.864 13.673 1.00 75.25 89 ASP A O 1
ATOM 734 N N . GLU A 1 90 ? -22.219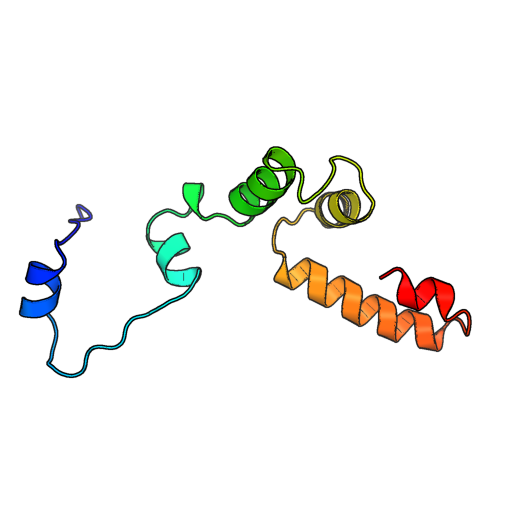 5.741 12.963 1.00 72.88 90 GLU A N 1
ATOM 735 C CA . GLU A 1 90 ? -21.815 5.972 11.572 1.00 72.88 90 GLU A CA 1
ATOM 736 C C . GLU A 1 90 ? -20.579 6.877 11.472 1.00 72.88 90 GLU A C 1
ATOM 738 O O . GLU A 1 90 ? -19.719 6.638 10.625 1.00 72.88 90 GLU A O 1
ATOM 743 N N . ARG A 1 91 ? -20.400 7.824 12.406 1.00 75.75 91 ARG A N 1
ATOM 744 C CA . ARG A 1 91 ? -19.250 8.747 12.413 1.00 75.75 91 ARG A CA 1
ATOM 745 C C . ARG A 1 91 ? -17.924 8.022 12.610 1.00 75.75 91 ARG A C 1
ATOM 747 O O . ARG A 1 91 ? -16.907 8.466 12.091 1.00 75.75 91 ARG A O 1
ATOM 754 N N . LEU A 1 92 ? -17.923 6.916 13.357 1.00 74.19 92 LEU A N 1
ATOM 755 C CA . LEU A 1 92 ? -16.725 6.095 13.541 1.00 74.19 92 LEU A CA 1
ATOM 756 C C . LEU A 1 92 ? -16.400 5.294 12.271 1.00 74.19 92 LEU A C 1
ATOM 758 O O . LEU A 1 92 ? -15.235 5.046 11.978 1.00 74.19 92 LEU A O 1
ATOM 762 N N . CYS A 1 93 ? -17.424 4.903 11.508 1.00 70.56 93 CYS A N 1
ATOM 763 C CA . CYS A 1 93 ? -17.259 4.154 10.263 1.00 70.56 93 CYS A CA 1
ATOM 764 C C . CYS A 1 93 ? -16.795 5.039 9.096 1.00 70.56 93 CYS A C 1
ATOM 766 O O . CYS A 1 93 ? -16.122 4.532 8.208 1.00 70.56 93 CYS A O 1
ATOM 768 N N . GLU A 1 94 ? -17.156 6.325 9.093 1.00 75.00 94 GLU A N 1
ATOM 769 C CA . GLU A 1 94 ? -16.758 7.315 8.075 1.00 75.00 94 GLU A CA 1
ATOM 770 C C . GLU A 1 94 ? -15.307 7.804 8.219 1.00 75.00 94 GLU A C 1
ATOM 772 O O . GLU A 1 94 ? -14.762 8.407 7.298 1.00 75.00 94 GLU A O 1
ATOM 777 N N . GLN A 1 95 ? -14.675 7.566 9.371 1.00 71.44 95 GLN A N 1
ATOM 778 C CA . GLN A 1 95 ? -13.283 7.951 9.638 1.00 71.44 95 GLN A CA 1
ATOM 779 C C . GLN A 1 95 ? -12.246 6.940 9.119 1.00 71.44 95 GLN A C 1
ATOM 781 O O . GLN A 1 95 ? -11.044 7.186 9.261 1.00 71.44 95 GLN A O 1
ATOM 786 N N . LEU A 1 96 ? -12.699 5.811 8.564 1.00 65.44 96 LEU A N 1
ATOM 787 C CA . LEU A 1 96 ? -11.887 4.706 8.044 1.00 65.44 96 LEU A CA 1
ATOM 788 C C . LEU A 1 96 ? -12.055 4.576 6.532 1.00 65.44 96 LEU A C 1
ATOM 790 O O . LEU A 1 96 ? -11.017 4.355 5.872 1.00 65.44 96 LEU A O 1
#

Mean predicted aligned error: 9.78 Å

InterPro domains:
  IPR032581 Protein of unknown function DUF4917 [PF16263] (21-89)